Protein AF-A0A926B8B9-F1 (afdb_monomer_lite)

Foldseek 3Di:
DDDDDDDDDDPPPPPPPPPPDPDPDPDLDDDDVVLLVVLLQQLLLLLLVLLVLCLLLLHADDWLLNVLSVCCVVVVDQSLVSLLVSQVVQLVVCCVQVNDVLSVSQNSSSNSNSVCNNCVVVVDDDDDDDPVRSNVSSVVSNVSSQVSQVSSSYHPGGCRSVVNRD

Structure (mmCIF, N/CA/C/O backbone):
data_AF-A0A926B8B9-F1
#
_entry.id   AF-A0A926B8B9-F1
#
loop_
_atom_site.group_PDB
_atom_site.id
_atom_site.type_symbol
_atom_site.label_atom_id
_atom_site.label_alt_id
_atom_site.label_comp_id
_atom_site.label_asym_id
_atom_site.label_entity_id
_atom_site.label_seq_id
_atom_site.pdbx_PDB_ins_code
_atom_site.Cartn_x
_atom_site.Cartn_y
_atom_site.Cartn_z
_atom_site.occupancy
_atom_site.B_iso_or_equiv
_atom_site.auth_seq_id
_atom_site.auth_comp_id
_atom_site.auth_asym_id
_atom_site.auth_atom_id
_atom_site.pdbx_PDB_model_num
ATOM 1 N N . MET A 1 1 ? 44.341 -0.975 75.966 1.00 47.62 1 MET A N 1
ATOM 2 C CA . MET A 1 1 ? 43.385 -1.667 75.088 1.00 47.62 1 MET A CA 1
ATOM 3 C C . MET A 1 1 ? 42.067 -0.924 75.128 1.00 47.62 1 MET A C 1
ATOM 5 O O . MET A 1 1 ? 41.455 -0.882 76.181 1.00 47.62 1 MET A O 1
ATOM 9 N N . ASP A 1 2 ? 41.592 -0.289 74.075 1.00 51.50 2 ASP A N 1
ATOM 10 C CA . ASP A 1 2 ? 42.205 0.028 72.790 1.00 51.50 2 ASP A CA 1
ATOM 11 C C . ASP A 1 2 ? 41.452 1.234 72.209 1.00 51.50 2 ASP A C 1
ATOM 13 O O . ASP A 1 2 ? 40.309 1.489 72.603 1.00 51.50 2 ASP A O 1
ATOM 17 N N . PRO A 1 3 ? 42.095 2.005 71.323 1.00 61.19 3 PRO A N 1
ATOM 18 C CA . PRO A 1 3 ? 41.448 3.088 70.605 1.00 61.19 3 PRO A CA 1
ATOM 19 C C . PRO A 1 3 ? 40.417 2.476 69.654 1.00 61.19 3 PRO A C 1
ATOM 21 O O . PRO A 1 3 ? 40.707 1.463 69.027 1.00 61.19 3 PRO A O 1
ATOM 24 N N . GLN A 1 4 ? 39.238 3.080 69.499 1.00 58.53 4 GLN A N 1
ATOM 25 C CA . GLN A 1 4 ? 38.440 2.791 68.308 1.00 58.53 4 GLN A CA 1
ATOM 26 C C . GLN A 1 4 ? 38.959 3.715 67.192 1.00 58.53 4 GLN A C 1
ATOM 28 O O . GLN A 1 4 ? 38.812 4.935 67.317 1.00 58.53 4 GLN A O 1
ATOM 33 N N . PRO A 1 5 ? 39.615 3.174 66.150 1.00 62.81 5 PRO A N 1
ATOM 34 C CA . PRO A 1 5 ? 40.118 3.940 65.028 1.00 62.81 5 PRO A CA 1
ATOM 35 C C . PRO A 1 5 ? 39.051 4.058 63.929 1.00 62.81 5 PRO A C 1
ATOM 37 O O . PRO A 1 5 ? 37.968 3.481 64.007 1.00 62.81 5 PRO A O 1
ATOM 40 N N . ASP A 1 6 ? 39.438 4.787 62.889 1.00 58.50 6 ASP A N 1
ATOM 41 C CA . ASP A 1 6 ? 38.840 4.845 61.557 1.00 58.50 6 ASP A CA 1
ATOM 42 C C . ASP A 1 6 ? 37.605 5.722 61.343 1.00 58.50 6 ASP A C 1
ATOM 44 O O . ASP A 1 6 ? 36.446 5.312 61.301 1.00 58.50 6 ASP A O 1
ATOM 48 N N . GLN A 1 7 ? 37.941 6.969 61.008 1.00 64.50 7 GLN A N 1
ATOM 49 C CA . GLN A 1 7 ? 37.341 7.649 59.870 1.00 64.50 7 GLN A CA 1
ATOM 50 C C . GLN A 1 7 ? 37.336 6.750 58.621 1.00 64.50 7 GLN A C 1
ATOM 52 O O . GLN A 1 7 ? 38.391 6.300 58.183 1.00 64.50 7 GLN A O 1
ATOM 57 N N . ALA A 1 8 ? 36.183 6.601 57.972 1.00 58.91 8 ALA A N 1
ATOM 58 C CA . ALA A 1 8 ? 36.080 6.320 56.538 1.00 58.91 8 ALA A CA 1
ATOM 59 C C . ALA A 1 8 ? 34.682 6.765 56.037 1.00 58.91 8 ALA A C 1
ATOM 61 O O . ALA A 1 8 ? 33.772 6.951 56.843 1.00 58.91 8 ALA A O 1
ATOM 62 N N . PRO A 1 9 ? 34.492 7.037 54.739 1.00 50.81 9 PRO A N 1
ATOM 63 C CA . PRO A 1 9 ? 34.505 8.399 54.224 1.00 50.81 9 PRO A CA 1
ATOM 64 C C . PRO A 1 9 ? 33.116 8.878 53.785 1.00 50.81 9 PRO A C 1
ATOM 66 O O . PRO A 1 9 ? 32.178 8.102 53.618 1.00 50.81 9 PRO A O 1
ATOM 69 N N . SER A 1 10 ? 33.042 10.193 53.571 1.00 61.12 10 SER A N 1
ATOM 70 C CA . SER A 1 10 ? 31.991 10.938 52.874 1.00 61.12 10 SER A CA 1
ATOM 71 C C . SER A 1 10 ? 31.036 10.092 52.020 1.00 61.12 10 SER A C 1
ATOM 73 O O . SER A 1 10 ? 31.379 9.584 50.951 1.00 61.12 10 SER A O 1
ATOM 75 N N . LEU A 1 11 ? 29.771 10.038 52.446 1.00 55.72 11 LEU A N 1
ATOM 76 C CA . LEU A 1 11 ? 28.668 9.684 51.563 1.00 55.72 11 LEU A CA 1
ATOM 77 C C . LEU A 1 11 ? 28.565 10.775 50.491 1.00 55.72 11 LEU A C 1
ATOM 79 O O . LEU A 1 11 ? 27.872 11.775 50.662 1.00 55.72 11 LEU A O 1
ATOM 83 N N . ILE A 1 12 ? 29.293 10.602 49.387 1.00 61.25 12 ILE A N 1
ATOM 84 C CA . ILE A 1 12 ? 29.036 11.326 48.146 1.00 61.25 12 ILE A CA 1
ATOM 85 C C . ILE A 1 12 ? 27.561 11.062 47.818 1.00 61.25 12 ILE A C 1
ATOM 87 O O . ILE A 1 12 ? 27.206 9.902 47.587 1.00 61.25 12 ILE A O 1
ATOM 91 N N . PRO A 1 13 ? 26.674 12.074 47.789 1.00 55.03 13 PRO A N 1
ATOM 92 C CA . PRO A 1 13 ? 25.326 11.843 47.312 1.00 55.03 13 PRO A CA 1
ATOM 93 C C . PRO A 1 13 ? 25.449 11.404 45.856 1.00 55.03 13 PRO A C 1
ATOM 95 O O . PRO A 1 13 ? 25.943 12.150 45.006 1.00 55.03 13 PRO A O 1
ATOM 98 N N . ALA A 1 14 ? 25.049 10.161 45.583 1.00 60.34 14 ALA A N 1
ATOM 99 C CA . ALA A 1 14 ? 25.005 9.615 44.241 1.00 60.34 14 ALA A CA 1
ATOM 100 C C . ALA A 1 14 ? 24.233 10.602 43.361 1.00 60.34 14 ALA A C 1
ATOM 102 O O . ALA A 1 14 ? 23.030 10.811 43.531 1.00 60.34 14 ALA A O 1
ATOM 103 N N . LYS A 1 15 ? 24.963 11.263 42.458 1.00 57.03 15 LYS A N 1
ATOM 104 C CA . LYS A 1 15 ? 24.449 12.243 41.506 1.00 57.03 15 LYS A CA 1
ATOM 105 C C . LYS A 1 15 ? 23.288 11.570 40.778 1.00 57.03 15 LYS A C 1
ATOM 107 O O . LYS A 1 15 ? 23.516 10.674 39.963 1.00 57.03 15 LYS A O 1
ATOM 112 N N . ARG A 1 16 ? 22.046 11.947 41.112 1.00 62.59 16 ARG A N 1
ATOM 113 C CA . ARG A 1 16 ? 20.833 11.492 40.424 1.00 62.59 16 ARG A CA 1
ATOM 114 C C . ARG A 1 16 ? 21.056 11.810 38.950 1.00 62.59 16 ARG A C 1
ATOM 116 O O . ARG A 1 16 ? 20.946 12.967 38.556 1.00 62.59 16 ARG A O 1
ATOM 123 N N . ARG A 1 17 ? 21.450 10.802 38.163 1.00 63.69 17 ARG A N 1
ATOM 124 C CA . ARG A 1 17 ? 21.597 10.890 36.709 1.00 63.69 17 ARG A CA 1
ATOM 125 C C . ARG A 1 17 ? 20.227 11.284 36.175 1.00 63.69 17 ARG A C 1
ATOM 127 O O . ARG A 1 17 ? 19.357 10.436 35.987 1.00 63.69 17 ARG A O 1
ATOM 134 N N . GLN A 1 18 ? 20.011 12.587 36.019 1.00 62.75 18 GLN A N 1
ATOM 135 C CA . GLN A 1 18 ? 18.899 13.122 35.260 1.00 62.75 18 GLN A CA 1
ATOM 136 C C . GLN A 1 18 ? 19.017 12.484 33.880 1.00 62.75 18 GLN A C 1
ATOM 138 O O . GLN A 1 18 ? 20.032 12.632 33.199 1.00 62.75 18 GLN A O 1
ATOM 143 N N . ARG A 1 19 ? 18.031 11.651 33.541 1.00 63.53 19 ARG A N 1
ATOM 144 C CA . ARG A 1 19 ? 17.942 11.011 32.234 1.00 63.53 19 ARG A CA 1
ATOM 145 C C . ARG A 1 19 ? 17.976 12.140 31.202 1.00 63.53 19 ARG A C 1
ATOM 147 O O . ARG A 1 19 ? 17.075 12.969 31.194 1.00 63.53 19 ARG A O 1
ATOM 154 N N . LEU A 1 20 ? 19.034 12.182 30.388 1.00 67.19 20 LEU A N 1
ATOM 155 C CA . LEU A 1 20 ? 19.278 13.202 29.350 1.00 67.19 20 LEU A CA 1
ATOM 156 C C . LEU A 1 20 ? 18.117 13.340 28.353 1.00 67.19 20 LEU A C 1
ATOM 158 O O . LEU A 1 20 ? 17.988 14.355 27.682 1.00 67.19 20 LEU A O 1
ATOM 162 N N . PHE A 1 21 ? 17.243 12.340 28.310 1.00 65.06 21 PHE A N 1
ATOM 163 C CA . PHE A 1 21 ? 15.978 12.377 27.608 1.00 65.06 21 PHE A CA 1
ATOM 164 C C . PHE A 1 21 ? 14.867 12.311 28.658 1.00 65.06 21 PHE A C 1
ATOM 166 O O . PHE A 1 21 ? 14.715 11.295 29.345 1.00 65.06 21 PHE A O 1
ATOM 173 N N . GLY A 1 22 ? 14.151 13.428 28.823 1.00 58.12 22 GLY A N 1
ATOM 174 C CA . GLY A 1 22 ? 13.002 13.556 29.720 1.00 58.12 22 GLY A CA 1
ATOM 175 C C . GLY A 1 22 ? 11.957 12.464 29.479 1.00 58.12 22 GLY A C 1
ATOM 176 O O . GLY A 1 22 ? 11.946 11.814 28.436 1.00 58.12 22 GLY A O 1
ATOM 177 N N . GLY A 1 23 ? 11.103 12.215 30.472 1.00 57.44 23 GLY A N 1
ATOM 178 C CA . GLY A 1 23 ? 10.107 11.145 30.410 1.00 57.44 23 GLY A CA 1
ATOM 179 C C . GLY A 1 23 ? 9.167 11.302 29.214 1.00 57.44 23 GLY A C 1
ATOM 180 O O . GLY A 1 23 ? 8.274 12.142 29.235 1.00 57.44 23 GLY A O 1
ATOM 181 N N . TRP A 1 24 ? 9.353 10.470 28.190 1.00 62.28 24 TRP A N 1
ATOM 182 C CA . TRP A 1 24 ? 8.449 10.350 27.050 1.00 62.28 24 TRP A CA 1
ATOM 183 C C . TRP A 1 24 ? 7.181 9.617 27.493 1.00 62.28 24 TRP A C 1
ATOM 185 O O . TRP A 1 24 ? 7.084 8.396 27.387 1.00 62.28 24 TRP A O 1
ATOM 195 N N . GLN A 1 25 ? 6.208 10.346 28.035 1.00 61.78 25 GLN A N 1
ATOM 196 C CA . GLN A 1 25 ? 4.858 9.814 28.208 1.00 61.78 25 GLN A CA 1
ATOM 197 C C . GLN A 1 25 ? 4.092 10.035 26.901 1.00 61.78 25 GLN A C 1
ATOM 199 O O . GLN A 1 25 ? 3.677 11.150 26.598 1.00 61.78 25 GLN A O 1
ATOM 204 N N . ALA A 1 26 ? 3.936 8.980 26.099 1.00 57.06 26 ALA A N 1
ATOM 205 C CA . ALA A 1 26 ? 3.101 9.019 24.903 1.00 57.06 26 ALA A CA 1
ATOM 206 C C . ALA A 1 26 ? 1.627 9.154 25.320 1.00 57.06 26 ALA A C 1
ATOM 208 O O . ALA A 1 26 ? 0.970 8.172 25.660 1.00 57.06 26 ALA A O 1
ATOM 209 N N . THR A 1 27 ? 1.098 10.377 25.343 1.00 58.34 27 THR A N 1
ATOM 210 C CA . THR A 1 27 ? -0.338 10.594 25.542 1.00 58.34 27 THR A CA 1
ATOM 211 C C . THR A 1 27 ? -1.081 10.056 24.322 1.00 58.34 27 THR A C 1
ATOM 213 O O . THR A 1 27 ? -0.773 10.442 23.195 1.00 58.34 27 THR A O 1
ATOM 216 N N . ALA A 1 28 ? -2.063 9.173 24.527 1.00 58.25 28 ALA A N 1
ATOM 217 C CA . ALA A 1 28 ? -2.927 8.694 23.452 1.00 58.25 28 ALA A CA 1
ATOM 218 C C . ALA A 1 28 ? -3.682 9.885 22.837 1.00 58.25 28 ALA A C 1
ATOM 220 O O . ALA A 1 28 ? -4.651 10.382 23.413 1.00 58.25 28 ALA A O 1
ATOM 221 N N . THR A 1 29 ? -3.207 10.378 21.693 1.00 66.69 29 THR A N 1
ATOM 222 C CA . THR A 1 29 ? -3.819 11.515 21.004 1.00 66.69 29 THR A CA 1
ATOM 223 C C . THR A 1 29 ? -5.165 11.066 20.441 1.00 66.69 29 THR A C 1
ATOM 225 O O . THR A 1 29 ? -5.246 10.076 19.713 1.00 66.69 29 THR A O 1
ATOM 228 N N . ARG A 1 30 ? -6.249 11.747 20.826 1.00 73.06 30 ARG A N 1
ATOM 229 C CA . ARG A 1 30 ? -7.552 11.556 20.182 1.00 73.06 30 ARG A CA 1
ATOM 230 C C . ARG A 1 30 ? -7.546 12.355 18.888 1.00 73.06 30 ARG A C 1
ATOM 232 O O . ARG A 1 30 ? -7.360 13.564 18.940 1.00 73.06 30 ARG A O 1
ATOM 239 N N . HIS A 1 31 ? -7.760 11.670 17.773 1.00 82.69 31 HIS A N 1
ATOM 240 C CA . HIS A 1 31 ? -7.862 12.296 16.463 1.00 82.69 31 HIS A CA 1
ATOM 241 C C . HIS A 1 31 ? -9.315 12.551 16.089 1.00 82.69 31 HIS A C 1
ATOM 243 O O . HIS A 1 31 ? -10.206 11.762 16.424 1.00 82.69 31 HIS A O 1
ATOM 249 N N . THR A 1 32 ? -9.552 13.666 15.407 1.00 89.69 32 THR A N 1
ATOM 250 C CA . THR A 1 32 ? -10.856 13.939 14.801 1.00 89.69 32 THR A CA 1
ATOM 251 C C . THR A 1 32 ? -11.037 13.092 13.532 1.00 89.69 32 THR A C 1
ATOM 253 O O . THR A 1 32 ? -10.050 12.702 12.904 1.00 89.69 32 THR A O 1
ATOM 256 N N . PRO A 1 33 ? -12.279 12.812 13.092 1.00 87.69 33 PRO A N 1
ATOM 257 C CA . PRO A 1 33 ? -12.508 12.061 11.854 1.00 87.69 33 PRO A CA 1
ATOM 258 C C . PRO A 1 33 ? -11.884 12.711 10.608 1.00 87.69 33 PRO A C 1
ATOM 260 O O . PRO A 1 33 ? -11.505 12.009 9.674 1.00 87.69 33 PRO A O 1
ATOM 263 N N . LEU A 1 34 ? -11.756 14.043 10.594 1.00 91.75 34 LEU A N 1
ATOM 264 C CA . LEU A 1 34 ? -11.108 14.777 9.506 1.00 91.75 34 LEU A CA 1
ATOM 265 C C . LEU A 1 34 ? -9.590 14.556 9.501 1.00 91.75 34 LEU A C 1
ATOM 267 O O . LEU A 1 34 ? -9.016 14.296 8.446 1.00 91.75 34 LEU A O 1
ATOM 271 N N . GLU A 1 35 ? -8.953 14.607 10.673 1.00 90.88 35 GLU A N 1
ATOM 272 C CA . GLU A 1 35 ? -7.530 14.281 10.817 1.00 90.88 35 GLU A CA 1
ATOM 273 C C . GLU A 1 35 ? -7.248 12.836 10.403 1.00 90.88 35 GLU A C 1
ATOM 275 O O . GLU A 1 35 ? -6.274 12.579 9.700 1.00 90.88 35 GLU A O 1
ATOM 280 N N . ASP A 1 36 ? -8.126 11.902 10.781 1.00 91.69 36 ASP A N 1
ATOM 281 C CA . ASP A 1 36 ? -8.051 10.517 10.325 1.00 91.69 36 ASP A CA 1
ATOM 282 C C . ASP A 1 36 ? -8.131 10.434 8.799 1.00 91.69 36 ASP A C 1
ATOM 284 O O . ASP A 1 36 ? -7.268 9.820 8.179 1.00 91.69 36 ASP A O 1
ATOM 288 N N . ALA A 1 37 ? -9.124 11.069 8.173 1.00 93.25 37 ALA A N 1
ATOM 289 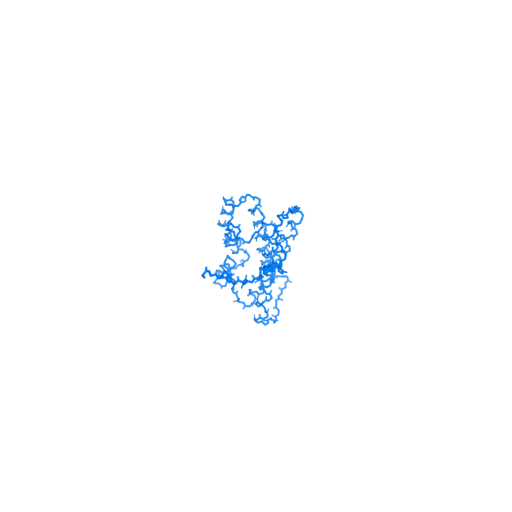C CA . ALA A 1 37 ? -9.274 11.047 6.720 1.00 93.25 37 ALA A CA 1
ATOM 290 C C . ALA A 1 37 ? -8.033 11.606 6.004 1.00 93.25 37 ALA A C 1
ATOM 292 O O . ALA A 1 37 ? -7.532 10.992 5.059 1.00 93.25 37 ALA A O 1
ATOM 293 N N . GLN A 1 38 ? -7.494 12.728 6.487 1.00 94.56 38 GLN A N 1
ATOM 294 C CA . GLN A 1 38 ? -6.279 13.330 5.946 1.00 94.56 38 GLN A CA 1
ATOM 295 C C . GLN A 1 38 ? -5.066 12.408 6.117 1.00 94.56 38 GLN A C 1
ATOM 297 O O . GLN A 1 38 ? -4.289 12.242 5.174 1.00 94.56 38 GLN A O 1
ATOM 302 N N . ALA A 1 39 ? -4.901 11.781 7.281 1.00 93.62 39 ALA A N 1
ATOM 303 C CA . ALA A 1 39 ? -3.794 10.870 7.543 1.00 93.62 39 ALA A CA 1
ATOM 304 C C . ALA A 1 39 ? -3.893 9.578 6.724 1.00 93.62 39 ALA A C 1
ATOM 306 O O . ALA A 1 39 ? -2.888 9.119 6.186 1.00 93.62 39 ALA A O 1
ATOM 307 N N . LEU A 1 40 ? -5.097 9.017 6.571 1.00 95.31 40 LEU A N 1
ATOM 308 C CA . LEU A 1 40 ? -5.332 7.864 5.704 1.00 95.31 40 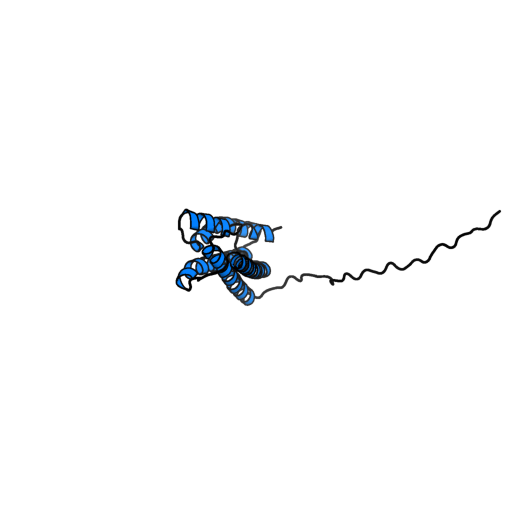LEU A CA 1
ATOM 309 C C . LEU A 1 40 ? -4.984 8.200 4.255 1.00 95.31 40 LEU A C 1
ATOM 311 O O . LEU A 1 40 ? -4.262 7.441 3.615 1.00 95.31 40 LEU A O 1
ATOM 315 N N . PHE A 1 41 ? -5.450 9.339 3.746 1.00 96.19 41 PHE A N 1
ATOM 316 C CA . PHE A 1 41 ? -5.179 9.752 2.373 1.00 96.19 41 PHE A CA 1
ATOM 317 C C . PHE A 1 41 ? -3.689 10.023 2.134 1.00 96.19 41 PHE A C 1
ATOM 319 O O . PHE A 1 41 ? -3.070 9.412 1.269 1.00 96.19 41 PHE A O 1
ATOM 326 N N . THR A 1 42 ? -3.080 10.899 2.932 1.00 96.31 42 THR A N 1
ATOM 327 C CA . THR A 1 42 ? -1.661 11.257 2.769 1.00 96.31 42 THR A CA 1
ATOM 328 C C . THR A 1 42 ? -0.737 10.068 3.016 1.00 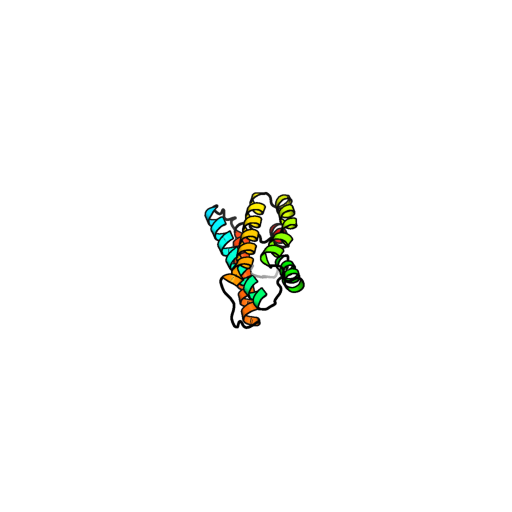96.31 42 THR A C 1
ATOM 330 O O . THR A 1 42 ? 0.189 9.841 2.238 1.00 96.31 42 THR A O 1
ATOM 333 N N . GLY A 1 43 ? -1.019 9.265 4.045 1.00 96.94 43 GLY A N 1
ATOM 334 C CA . GLY A 1 43 ? -0.246 8.074 4.372 1.00 96.94 43 GLY A CA 1
ATOM 335 C C . GLY A 1 43 ? -0.278 7.041 3.251 1.00 96.94 43 GLY A C 1
ATOM 336 O O . GLY A 1 43 ? 0.770 6.562 2.823 1.00 96.94 43 GLY A O 1
ATOM 337 N N . THR A 1 44 ? -1.463 6.748 2.711 1.00 96.81 44 THR A N 1
ATOM 338 C CA . THR A 1 44 ? -1.606 5.792 1.601 1.00 96.81 44 THR A CA 1
ATOM 339 C C . THR A 1 44 ? -0.982 6.293 0.308 1.00 96.81 44 THR A C 1
ATOM 341 O O . THR A 1 44 ? -0.324 5.507 -0.361 1.00 96.81 44 THR A O 1
ATOM 344 N N . VAL A 1 45 ? -1.109 7.576 -0.037 1.00 96.69 45 VAL A N 1
ATOM 345 C CA . VAL A 1 45 ? -0.483 8.140 -1.245 1.00 96.69 45 VAL A CA 1
ATOM 346 C C . VAL A 1 45 ? 1.045 8.097 -1.152 1.00 96.69 45 VAL A C 1
ATOM 348 O O . VAL A 1 45 ? 1.702 7.686 -2.109 1.00 96.69 45 VAL A O 1
ATOM 351 N N . LEU A 1 46 ? 1.625 8.446 0.002 1.00 97.50 46 LEU A N 1
ATOM 352 C CA . LEU A 1 46 ? 3.072 8.343 0.220 1.00 97.50 46 LEU A CA 1
ATOM 353 C C . LEU A 1 46 ? 3.553 6.895 0.119 1.00 97.50 46 LEU A C 1
ATOM 355 O O . LEU A 1 46 ? 4.534 6.613 -0.573 1.00 97.50 46 LEU A O 1
ATOM 359 N N . THR A 1 47 ? 2.839 5.960 0.751 1.00 97.50 47 THR A N 1
ATOM 360 C CA . THR A 1 47 ? 3.167 4.538 0.630 1.00 97.50 47 THR A CA 1
ATOM 361 C C . THR A 1 47 ? 3.001 4.040 -0.806 1.00 97.50 47 THR A C 1
ATOM 363 O O . THR A 1 47 ? 3.854 3.287 -1.269 1.00 97.50 47 THR A O 1
ATOM 366 N N . ALA A 1 48 ? 1.974 4.484 -1.538 1.00 96.81 48 ALA A N 1
ATOM 367 C CA . ALA A 1 48 ? 1.754 4.120 -2.938 1.00 96.81 48 ALA A CA 1
ATOM 368 C C . ALA A 1 48 ? 2.928 4.555 -3.811 1.00 96.81 48 ALA A C 1
ATOM 370 O O . ALA A 1 48 ? 3.402 3.774 -4.629 1.00 96.81 48 ALA A O 1
ATOM 371 N N . LEU A 1 49 ? 3.420 5.779 -3.612 1.00 96.81 49 LEU A N 1
ATOM 372 C CA . LEU A 1 49 ? 4.556 6.304 -4.358 1.00 96.81 49 LEU A CA 1
ATOM 373 C C . LEU A 1 49 ? 5.833 5.508 -4.067 1.00 96.81 49 LEU A C 1
ATOM 375 O O . LEU A 1 49 ? 6.552 5.146 -4.994 1.00 96.81 49 LEU A O 1
ATOM 379 N N . GLY A 1 50 ? 6.090 5.180 -2.798 1.00 97.19 50 GLY A N 1
ATOM 380 C CA . GLY A 1 50 ? 7.220 4.328 -2.429 1.00 97.19 50 GLY A CA 1
ATOM 381 C C . GLY A 1 50 ? 7.124 2.923 -3.037 1.00 97.19 50 GLY A C 1
ATOM 382 O O . GLY A 1 50 ? 8.100 2.426 -3.593 1.00 97.19 50 GLY A O 1
ATOM 383 N N . ILE A 1 51 ? 5.935 2.313 -3.017 1.00 97.00 51 ILE A N 1
ATOM 384 C CA . ILE A 1 51 ? 5.663 1.034 -3.690 1.00 97.00 51 ILE A CA 1
ATOM 385 C C . ILE A 1 51 ? 5.892 1.154 -5.201 1.00 97.00 51 ILE A C 1
ATOM 387 O O . ILE A 1 51 ? 6.536 0.288 -5.781 1.00 97.00 51 ILE A O 1
ATOM 391 N N . ALA A 1 52 ? 5.424 2.226 -5.839 1.00 96.25 52 ALA A N 1
ATOM 392 C CA . ALA A 1 52 ? 5.589 2.431 -7.275 1.00 96.25 52 ALA A CA 1
ATOM 393 C C . ALA A 1 52 ? 7.073 2.553 -7.672 1.00 96.25 52 ALA A C 1
ATOM 395 O O . ALA A 1 52 ? 7.482 1.979 -8.679 1.00 96.25 52 ALA A O 1
ATOM 396 N N . ILE A 1 53 ? 7.899 3.212 -6.848 1.00 97.12 53 ILE A N 1
ATOM 397 C CA . ILE A 1 53 ? 9.357 3.271 -7.048 1.00 97.12 53 ILE A CA 1
ATOM 398 C C . ILE A 1 53 ? 9.984 1.874 -6.933 1.00 97.12 53 ILE A C 1
ATOM 400 O O . ILE A 1 53 ? 10.798 1.509 -7.778 1.00 97.12 53 ILE A O 1
ATOM 404 N N . LEU A 1 54 ? 9.605 1.070 -5.928 1.00 97.00 54 LEU A N 1
ATOM 405 C CA . LEU A 1 54 ? 10.092 -0.315 -5.834 1.00 97.00 54 LEU A CA 1
ATOM 406 C C . LEU A 1 54 ? 9.681 -1.142 -7.053 1.00 97.00 54 LEU A C 1
ATOM 408 O O . LEU A 1 54 ? 10.516 -1.862 -7.595 1.00 97.00 54 LEU A O 1
ATOM 412 N N . GLY A 1 55 ? 8.428 -0.998 -7.489 1.00 95.31 55 GLY A N 1
ATOM 413 C CA . GLY A 1 55 ? 7.891 -1.642 -8.684 1.00 95.31 55 GLY A CA 1
ATOM 414 C C . GLY A 1 55 ? 8.712 -1.322 -9.928 1.00 95.31 55 GLY A C 1
ATOM 415 O O . GLY A 1 55 ? 9.146 -2.225 -10.638 1.00 95.31 55 GLY A O 1
ATOM 416 N N . HIS A 1 56 ? 9.003 -0.037 -10.143 1.00 95.31 56 HIS A N 1
ATOM 417 C CA . HIS A 1 56 ? 9.826 0.439 -11.259 1.00 95.31 56 HIS A CA 1
ATOM 418 C C . HIS A 1 56 ? 11.246 -0.137 -11.250 1.00 95.31 56 HIS A C 1
ATOM 420 O O . HIS A 1 56 ? 11.815 -0.421 -12.300 1.00 95.31 56 HIS A O 1
ATOM 426 N N . LEU A 1 57 ? 11.822 -0.338 -10.063 1.00 96.25 57 LEU A N 1
ATOM 427 C CA . LEU A 1 57 ? 13.170 -0.890 -9.895 1.00 96.25 57 LEU A CA 1
ATOM 428 C C . LEU A 1 57 ? 13.205 -2.427 -9.883 1.00 96.25 57 LEU A C 1
ATOM 430 O O . LEU A 1 57 ? 14.291 -3.003 -9.794 1.00 96.25 57 LEU A O 1
ATOM 434 N N . GLY A 1 58 ? 12.049 -3.095 -9.966 1.00 94.19 58 GLY A N 1
ATOM 435 C CA . GLY A 1 58 ? 11.932 -4.552 -9.867 1.00 94.19 58 GLY A CA 1
ATOM 436 C C . GLY A 1 58 ? 12.236 -5.092 -8.467 1.00 94.19 58 GLY A C 1
ATOM 437 O O . GLY A 1 58 ? 12.647 -6.241 -8.313 1.00 94.19 58 GLY A O 1
ATOM 438 N N . PHE A 1 59 ? 12.080 -4.265 -7.435 1.00 96.31 59 PHE A N 1
ATOM 439 C CA . PHE A 1 59 ? 12.333 -4.643 -6.051 1.00 96.31 59 PHE A CA 1
ATOM 440 C C . PHE A 1 59 ? 11.094 -5.219 -5.375 1.00 96.31 59 PHE A C 1
ATOM 442 O O . PHE A 1 59 ? 9.955 -4.998 -5.788 1.00 96.31 59 PHE A O 1
ATOM 449 N N . LEU A 1 60 ? 11.348 -5.980 -4.312 1.00 93.81 60 LEU A N 1
ATOM 450 C CA . LEU A 1 60 ? 10.325 -6.523 -3.434 1.00 93.81 60 LEU A CA 1
ATOM 451 C C . LEU A 1 60 ? 10.405 -5.861 -2.064 1.00 93.81 60 LEU A C 1
ATOM 453 O O . LEU A 1 60 ? 11.478 -5.519 -1.570 1.00 93.81 60 LEU A O 1
ATOM 457 N N . THR A 1 61 ? 9.242 -5.729 -1.438 1.00 91.00 61 THR A N 1
ATOM 458 C CA . THR A 1 61 ? 9.111 -5.387 -0.021 1.00 91.00 61 THR A CA 1
ATOM 459 C C . THR A 1 61 ? 8.672 -6.617 0.774 1.00 91.00 61 THR A C 1
ATOM 461 O O . THR A 1 61 ? 8.367 -7.662 0.203 1.00 91.00 61 THR A O 1
ATOM 464 N N . GLY A 1 62 ? 8.646 -6.518 2.100 1.00 88.81 62 GLY A N 1
ATOM 465 C CA . GLY A 1 62 ? 8.136 -7.575 2.971 1.00 88.81 62 GLY A CA 1
ATOM 466 C C . GLY A 1 62 ? 6.604 -7.598 3.076 1.00 88.81 62 GLY A C 1
ATOM 467 O O . GLY A 1 62 ? 5.901 -6.681 2.648 1.00 88.81 62 GLY A O 1
ATOM 468 N N . GLY A 1 63 ? 6.075 -8.648 3.709 1.00 90.12 63 GLY A N 1
ATOM 469 C CA . GLY A 1 63 ? 4.655 -8.747 4.063 1.00 90.12 63 GLY A CA 1
ATOM 470 C C . GLY A 1 63 ? 3.715 -8.919 2.864 1.00 90.12 63 GLY A C 1
ATOM 471 O O . GLY A 1 63 ? 4.070 -9.519 1.852 1.00 90.12 63 GLY A O 1
ATOM 472 N N . THR A 1 64 ? 2.489 -8.404 2.983 1.00 92.00 64 THR A N 1
ATOM 473 C CA . THR A 1 64 ? 1.433 -8.570 1.967 1.00 92.00 64 THR A CA 1
ATOM 474 C C . THR A 1 64 ? 1.731 -7.826 0.669 1.00 92.00 64 THR A C 1
ATOM 476 O O . THR A 1 64 ? 1.401 -8.328 -0.401 1.00 92.00 64 THR A O 1
ATOM 479 N N . ALA A 1 65 ? 2.409 -6.677 0.734 1.00 92.81 65 ALA A N 1
ATOM 480 C CA . ALA A 1 65 ? 2.851 -5.953 -0.458 1.00 92.81 65 ALA A CA 1
ATOM 481 C C . ALA A 1 65 ? 3.927 -6.735 -1.231 1.00 92.81 65 ALA A C 1
ATOM 483 O O . ALA A 1 65 ? 3.889 -6.781 -2.456 1.00 92.81 65 ALA A O 1
ATOM 484 N N . GLY A 1 66 ? 4.831 -7.426 -0.528 1.00 93.62 66 GLY A N 1
ATOM 485 C CA . GLY A 1 66 ? 5.786 -8.352 -1.143 1.00 93.62 66 GLY A CA 1
ATOM 486 C C . GLY A 1 66 ? 5.114 -9.510 -1.872 1.00 93.62 66 GLY A C 1
ATOM 487 O O . GLY A 1 66 ? 5.439 -9.792 -3.022 1.00 93.62 66 GLY A O 1
ATOM 488 N N . LEU A 1 67 ? 4.124 -10.138 -1.231 1.00 93.88 67 LEU A N 1
ATOM 489 C CA . LEU A 1 67 ? 3.315 -11.187 -1.861 1.00 93.88 67 LEU A CA 1
ATOM 490 C C . LEU A 1 67 ? 2.593 -10.669 -3.111 1.00 93.88 67 LEU A C 1
ATOM 492 O O . LEU A 1 67 ? 2.568 -11.353 -4.133 1.00 93.88 67 LEU A O 1
ATOM 496 N N . ALA A 1 68 ? 2.060 -9.446 -3.053 1.00 95.06 68 ALA A N 1
ATOM 497 C CA . ALA A 1 68 ? 1.436 -8.818 -4.209 1.00 95.06 68 ALA A CA 1
ATOM 498 C C . ALA A 1 68 ? 2.432 -8.585 -5.356 1.00 95.06 68 ALA A C 1
ATOM 500 O O . ALA A 1 68 ? 2.091 -8.850 -6.507 1.00 95.06 68 ALA A O 1
ATOM 501 N N . PHE A 1 69 ? 3.674 -8.184 -5.060 1.00 96.50 69 PHE A N 1
ATOM 502 C CA . PHE A 1 69 ? 4.732 -8.073 -6.069 1.00 96.50 69 PHE A CA 1
ATOM 503 C C . PHE A 1 69 ? 5.088 -9.413 -6.709 1.00 96.50 69 PHE A C 1
ATOM 505 O O . PHE A 1 69 ? 5.231 -9.470 -7.924 1.00 96.50 69 PHE A O 1
ATOM 512 N N . ILE A 1 70 ? 5.186 -10.498 -5.934 1.00 96.44 70 ILE A N 1
ATOM 513 C CA . ILE A 1 70 ? 5.494 -11.834 -6.476 1.00 96.44 70 ILE A CA 1
ATOM 514 C C . ILE A 1 70 ? 4.459 -12.242 -7.527 1.00 96.44 70 ILE A C 1
ATOM 516 O O . ILE A 1 70 ? 4.816 -12.674 -8.620 1.00 96.44 70 ILE A O 1
ATOM 520 N N . VAL A 1 71 ? 3.174 -12.071 -7.218 1.00 96.00 71 VAL A N 1
ATOM 521 C CA . VAL A 1 71 ? 2.085 -12.382 -8.153 1.00 96.00 71 VAL A CA 1
ATOM 522 C C . VAL A 1 71 ? 2.081 -11.409 -9.334 1.00 96.00 71 VAL A C 1
ATOM 524 O O . VAL A 1 71 ? 1.902 -11.843 -10.468 1.00 96.00 71 VAL A O 1
ATOM 527 N N . HIS A 1 72 ? 2.308 -10.113 -9.101 1.00 95.50 72 HIS A N 1
ATOM 528 C CA . HIS A 1 72 ? 2.389 -9.109 -10.164 1.00 95.50 72 HIS A CA 1
ATOM 529 C C . HIS A 1 72 ? 3.509 -9.427 -11.165 1.00 95.50 72 HIS A C 1
ATOM 531 O O . HIS A 1 72 ? 3.261 -9.456 -12.366 1.00 95.50 72 HIS A O 1
ATOM 537 N N . TYR A 1 73 ? 4.714 -9.735 -10.684 1.00 95.25 73 TYR A N 1
ATOM 538 C CA . TYR A 1 73 ? 5.863 -10.062 -11.529 1.00 95.25 73 TYR A CA 1
ATOM 539 C C . TYR A 1 73 ? 5.747 -11.445 -12.180 1.00 95.25 73 TYR A C 1
ATOM 541 O O . TYR A 1 73 ? 6.180 -11.619 -13.314 1.00 95.25 73 TYR A O 1
ATOM 549 N N . GLY A 1 74 ? 5.165 -12.428 -11.484 1.00 95.62 74 GLY A N 1
ATOM 550 C CA . GLY A 1 74 ? 5.044 -13.799 -11.984 1.00 95.62 74 GLY A CA 1
ATOM 551 C C . GLY A 1 74 ? 3.880 -14.021 -12.953 1.00 95.62 74 GLY A C 1
ATOM 552 O O . GLY A 1 74 ? 4.017 -14.787 -13.901 1.00 95.62 74 GLY A O 1
ATOM 553 N N . LEU A 1 75 ? 2.735 -13.368 -12.724 1.00 95.06 75 LEU A N 1
ATOM 554 C CA . LEU A 1 75 ? 1.498 -13.569 -13.494 1.00 95.06 75 LEU A CA 1
ATOM 555 C C . LEU A 1 75 ? 1.102 -12.351 -14.343 1.00 95.06 75 LEU A C 1
ATOM 557 O O . LEU A 1 75 ? 0.152 -12.439 -15.116 1.00 95.06 75 LEU A O 1
ATOM 561 N N . GLY A 1 76 ? 1.775 -11.206 -14.190 1.00 91.62 76 GLY A N 1
ATOM 562 C CA . GLY A 1 76 ? 1.456 -9.967 -14.913 1.00 91.62 76 GLY A CA 1
ATOM 563 C C . GLY A 1 76 ? 0.165 -9.279 -14.452 1.00 91.62 76 GLY A C 1
ATOM 564 O O . GLY A 1 76 ? -0.319 -8.359 -15.108 1.00 91.62 76 GLY A O 1
ATOM 565 N N . TRP A 1 77 ? -0.428 -9.719 -13.339 1.00 94.38 77 TRP A N 1
ATOM 566 C CA . TRP A 1 77 ? -1.676 -9.154 -12.819 1.00 94.38 77 TRP A CA 1
ATOM 567 C C . TRP A 1 77 ? -1.461 -7.762 -12.241 1.00 94.38 77 TRP A C 1
ATOM 569 O O . TRP A 1 77 ? -0.406 -7.490 -11.685 1.00 94.38 77 TRP A O 1
ATOM 579 N N . ASN A 1 78 ? -2.468 -6.887 -12.293 1.00 93.69 78 ASN A N 1
ATOM 580 C CA . ASN A 1 78 ? -2.372 -5.550 -11.704 1.00 93.69 78 ASN A CA 1
ATOM 581 C C . ASN A 1 78 ? -2.016 -5.620 -10.204 1.00 93.69 78 ASN A C 1
ATOM 583 O O . ASN A 1 78 ? -2.741 -6.241 -9.424 1.00 93.69 78 ASN A O 1
ATOM 587 N N . PHE A 1 79 ? -0.928 -4.952 -9.804 1.00 95.25 79 PHE A N 1
ATOM 588 C CA . PHE A 1 79 ? -0.437 -4.969 -8.423 1.00 95.25 79 PHE A CA 1
ATOM 589 C C . PHE A 1 79 ? -1.511 -4.559 -7.408 1.00 95.25 79 PHE A C 1
ATOM 591 O O . PHE A 1 79 ? -1.700 -5.251 -6.410 1.00 95.25 79 PHE A O 1
ATOM 598 N N . GLY A 1 80 ? -2.233 -3.463 -7.662 1.00 93.88 80 GLY A N 1
ATOM 599 C CA . GLY A 1 80 ? -3.247 -2.942 -6.745 1.00 93.88 80 GLY A CA 1
ATOM 600 C C . GLY A 1 80 ? -4.388 -3.933 -6.523 1.00 93.88 80 GLY A C 1
ATOM 601 O O . GLY A 1 80 ? -4.787 -4.177 -5.385 1.00 93.88 80 GLY A O 1
ATOM 602 N N . LEU A 1 81 ? -4.858 -4.583 -7.591 1.00 95.19 81 LEU A N 1
ATOM 603 C CA . LEU A 1 81 ? -5.880 -5.630 -7.500 1.00 95.19 81 LEU A CA 1
ATOM 604 C C . LEU A 1 81 ? -5.396 -6.812 -6.656 1.00 95.19 81 LEU A C 1
ATOM 606 O O . LEU A 1 81 ? -6.101 -7.261 -5.752 1.00 95.19 81 LEU A O 1
ATOM 610 N N . VAL A 1 82 ? -4.182 -7.299 -6.914 1.00 95.81 82 VAL A N 1
ATOM 611 C CA . VAL A 1 82 ? -3.605 -8.403 -6.139 1.00 95.81 82 VAL A CA 1
ATOM 612 C C . VAL A 1 82 ? -3.446 -8.004 -4.675 1.00 95.81 82 VAL A C 1
ATOM 614 O O . VAL A 1 82 ? -3.821 -8.771 -3.790 1.00 95.81 82 VAL A O 1
ATOM 617 N N . PHE A 1 83 ? -2.921 -6.808 -4.404 1.00 95.50 83 PHE A N 1
ATOM 618 C CA . PHE A 1 83 ? -2.724 -6.313 -3.048 1.00 95.50 83 PHE A CA 1
ATOM 619 C C . PHE A 1 83 ? -4.042 -6.257 -2.273 1.00 95.50 83 PHE A C 1
ATOM 621 O O . PHE A 1 83 ? -4.095 -6.689 -1.120 1.00 95.50 83 PHE A O 1
ATOM 628 N N . PHE A 1 84 ? -5.124 -5.805 -2.905 1.00 95.25 84 PHE A N 1
ATOM 629 C CA . PHE A 1 84 ? -6.452 -5.807 -2.302 1.00 95.25 84 PHE A CA 1
ATOM 630 C C . PHE A 1 84 ? -6.936 -7.228 -1.972 1.00 95.25 84 PHE A C 1
ATOM 632 O O . PHE A 1 84 ? -7.358 -7.494 -0.845 1.00 95.25 84 PHE A O 1
ATOM 639 N N . LEU A 1 85 ? -6.815 -8.167 -2.918 1.00 94.44 85 LEU A N 1
ATOM 640 C CA . LEU A 1 85 ? -7.242 -9.559 -2.730 1.00 94.44 85 LEU A CA 1
ATOM 641 C C . LEU A 1 85 ? -6.440 -10.280 -1.641 1.00 94.44 85 LEU A C 1
ATOM 643 O O . LEU A 1 85 ? -7.022 -10.952 -0.791 1.00 94.44 85 LEU A O 1
ATOM 647 N N . VAL A 1 86 ? -5.118 -10.096 -1.616 1.00 93.19 86 VAL A N 1
ATOM 648 C CA . VAL A 1 86 ? -4.228 -10.661 -0.588 1.00 93.19 86 VAL A CA 1
ATOM 649 C C . VAL A 1 86 ? -4.598 -10.150 0.810 1.00 93.19 86 VAL A C 1
ATOM 651 O O . VAL A 1 86 ? -4.397 -10.861 1.794 1.00 93.19 86 VAL A O 1
ATOM 654 N N . ASN A 1 87 ? -5.179 -8.951 0.921 1.00 93.12 87 ASN A N 1
ATOM 655 C CA . ASN A 1 87 ? -5.597 -8.368 2.194 1.00 93.12 87 ASN A CA 1
ATOM 656 C C . ASN A 1 87 ? -6.972 -8.835 2.706 1.00 93.12 87 ASN A C 1
ATOM 658 O O . ASN A 1 87 ? -7.232 -8.705 3.904 1.00 93.12 87 ASN A O 1
ATOM 662 N N . LEU A 1 88 ? -7.822 -9.446 1.872 1.00 92.06 88 LEU A N 1
ATOM 663 C CA . LEU A 1 88 ? -9.142 -9.954 2.280 1.00 92.06 88 LEU A CA 1
ATOM 664 C C . LEU A 1 88 ? -9.131 -10.835 3.549 1.00 92.06 88 LEU A C 1
ATOM 666 O O . LEU A 1 88 ? -9.896 -10.535 4.473 1.00 92.06 88 LEU A O 1
ATOM 670 N N . PRO A 1 89 ? -8.277 -11.875 3.678 1.00 90.12 89 PRO A N 1
ATOM 671 C CA . PRO A 1 89 ? -8.239 -12.691 4.898 1.00 90.12 89 PRO A CA 1
ATOM 672 C C . PRO A 1 89 ? -7.822 -11.885 6.139 1.00 90.12 89 PRO A C 1
ATOM 674 O O . PRO A 1 89 ? -8.260 -12.171 7.256 1.00 90.12 89 PRO A O 1
ATOM 677 N N . PHE A 1 90 ? -7.016 -10.839 5.956 1.00 89.00 90 PHE A N 1
ATOM 678 C CA . PHE A 1 90 ? -6.555 -9.982 7.042 1.00 89.00 90 PHE A CA 1
ATOM 679 C C . PHE A 1 90 ? -7.637 -9.022 7.538 1.00 89.00 90 PHE A C 1
ATOM 681 O O . PHE A 1 90 ? -7.621 -8.678 8.717 1.00 89.00 90 PHE A O 1
ATOM 688 N N . TYR A 1 91 ? -8.618 -8.646 6.712 1.00 88.50 91 TYR A N 1
ATOM 689 C CA . TYR A 1 91 ? -9.778 -7.881 7.183 1.00 88.50 91 TYR A CA 1
ATOM 690 C C . TYR A 1 91 ? -10.642 -8.689 8.146 1.00 88.50 91 TYR A C 1
ATOM 692 O O . TYR A 1 91 ? -11.090 -8.160 9.162 1.00 88.50 91 TYR A O 1
ATOM 700 N N . VAL A 1 92 ? -10.818 -9.986 7.879 1.00 87.81 92 VAL A N 1
ATOM 701 C CA . VAL A 1 92 ? -11.530 -10.892 8.793 1.00 87.81 92 VAL A CA 1
ATOM 702 C C . VAL A 1 92 ? -10.793 -10.979 10.131 1.00 87.81 92 VAL A C 1
ATOM 704 O O . VAL A 1 92 ? -11.417 -10.924 11.193 1.00 87.81 92 VAL A O 1
ATOM 707 N N . LEU A 1 93 ? -9.460 -11.072 10.099 1.00 86.44 93 LEU A N 1
ATOM 708 C CA . LEU A 1 93 ? -8.638 -11.090 11.308 1.00 86.44 93 LEU A CA 1
ATOM 709 C C . LEU A 1 93 ? -8.694 -9.754 12.066 1.00 86.44 93 LEU A C 1
ATOM 711 O O . LEU A 1 93 ? -8.880 -9.757 13.283 1.00 86.44 93 LEU A O 1
ATOM 715 N N . ALA A 1 94 ? -8.579 -8.627 11.359 1.00 86.56 94 ALA A N 1
ATOM 716 C CA . ALA A 1 94 ? -8.688 -7.288 11.930 1.00 86.56 94 ALA A CA 1
ATOM 717 C C . ALA A 1 94 ? -10.043 -7.093 12.619 1.00 86.56 94 ALA A C 1
ATOM 719 O O . ALA A 1 94 ? -10.084 -6.649 13.765 1.00 86.56 94 ALA A O 1
ATOM 720 N N . PHE A 1 95 ? -11.136 -7.520 11.982 1.00 88.56 95 PHE A N 1
ATOM 721 C CA . PHE A 1 95 ? -12.474 -7.407 12.557 1.00 88.56 95 PHE A CA 1
ATOM 722 C C . PHE A 1 95 ? -12.590 -8.183 13.868 1.00 88.56 95 PHE A C 1
ATOM 724 O O . PHE A 1 95 ? -13.071 -7.647 14.865 1.00 88.56 95 PHE A O 1
ATOM 731 N N . LYS A 1 96 ? -12.083 -9.422 13.890 1.00 87.06 96 LYS A N 1
ATOM 732 C CA . LYS A 1 96 ? -12.136 -10.294 15.071 1.00 87.06 96 LYS A CA 1
ATOM 733 C C . LYS A 1 96 ? -11.217 -9.850 16.213 1.00 87.06 96 LYS A C 1
ATOM 735 O O . LYS A 1 96 ? -11.533 -10.137 17.362 1.00 87.06 96 LYS A O 1
ATOM 740 N N . ARG A 1 97 ? -10.070 -9.222 15.925 1.00 85.75 97 ARG A N 1
ATOM 741 C CA . ARG A 1 97 ? -9.024 -8.929 16.931 1.00 85.75 97 ARG A CA 1
ATOM 742 C C . ARG A 1 97 ? -8.934 -7.459 17.346 1.00 85.75 97 ARG A C 1
ATOM 744 O O . ARG A 1 97 ? -8.646 -7.194 18.504 1.00 85.75 97 ARG A O 1
ATOM 751 N N . MET A 1 98 ? -9.164 -6.525 16.424 1.00 85.50 98 MET A N 1
ATOM 752 C CA . MET A 1 98 ? -8.992 -5.074 16.628 1.00 85.50 98 MET A CA 1
ATOM 753 C C . MET A 1 98 ? -10.316 -4.314 16.734 1.00 85.50 98 MET A C 1
ATOM 755 O O . MET A 1 98 ? -10.360 -3.196 17.246 1.00 85.50 98 MET A O 1
ATOM 759 N N . GLY A 1 99 ? -11.398 -4.902 16.224 1.00 89.06 99 GLY A N 1
ATOM 760 C CA . GLY A 1 99 ? -12.725 -4.302 16.208 1.00 89.06 99 GLY A CA 1
ATOM 761 C C . GLY A 1 99 ? -13.061 -3.531 14.921 1.00 89.06 99 GLY A C 1
ATOM 762 O O . GLY A 1 99 ? -12.225 -3.344 14.025 1.00 89.06 99 GLY A O 1
ATOM 763 N N . PRO A 1 100 ? -14.322 -3.078 14.803 1.00 90.12 100 PRO A N 1
ATOM 764 C CA . PRO A 1 100 ? -14.889 -2.587 13.547 1.00 90.12 100 PRO A CA 1
ATOM 765 C C . PRO A 1 100 ? -14.277 -1.264 13.073 1.00 90.12 100 PRO A C 1
ATOM 767 O O . PRO A 1 100 ? -13.996 -1.119 11.886 1.00 90.12 100 PRO A O 1
ATOM 770 N N . ALA A 1 101 ? -14.007 -0.318 13.979 1.00 88.81 101 ALA A N 1
ATOM 771 C CA . ALA A 1 101 ? -13.469 0.997 13.612 1.00 88.81 101 ALA A CA 1
ATOM 772 C C . ALA A 1 101 ? -12.068 0.904 12.979 1.00 88.81 101 ALA A C 1
ATOM 774 O O . ALA A 1 101 ? -11.807 1.514 11.943 1.00 88.81 101 ALA A O 1
ATOM 775 N N . PHE A 1 102 ? -11.181 0.095 13.567 1.00 89.25 102 PHE A N 1
ATOM 776 C CA . PHE A 1 102 ? -9.849 -0.173 13.019 1.00 89.25 102 PHE A CA 1
ATOM 777 C C . PHE A 1 102 ? -9.927 -0.867 11.655 1.00 89.25 102 PHE A C 1
ATOM 779 O O . PHE A 1 102 ? -9.191 -0.534 10.724 1.00 89.25 102 PHE A O 1
ATOM 786 N N . THR A 1 103 ? -10.847 -1.826 11.535 1.00 91.81 103 THR A N 1
ATOM 787 C CA . THR A 1 103 ? -11.044 -2.598 10.305 1.00 91.81 103 THR A CA 1
ATOM 788 C C . THR A 1 103 ? -11.528 -1.710 9.170 1.00 91.81 103 THR A C 1
ATOM 790 O O . THR A 1 103 ? -10.967 -1.777 8.083 1.00 91.81 103 THR A O 1
ATOM 793 N N . ALA A 1 104 ? -12.501 -0.831 9.424 1.00 93.25 104 ALA A N 1
ATOM 794 C CA . ALA A 1 104 ? -12.996 0.117 8.431 1.00 93.25 104 ALA A CA 1
ATOM 795 C C . ALA A 1 104 ? -11.883 1.058 7.944 1.00 93.25 104 ALA A C 1
ATOM 797 O O . ALA A 1 104 ? -11.679 1.194 6.739 1.00 93.25 104 ALA A O 1
ATOM 798 N N . LYS A 1 105 ? -11.099 1.638 8.863 1.00 93.00 105 LYS A N 1
ATOM 799 C CA . LYS A 1 105 ? -9.950 2.487 8.507 1.00 93.00 105 LYS A CA 1
ATOM 800 C C . LYS A 1 105 ? -8.908 1.735 7.676 1.00 93.00 105 LYS A C 1
ATOM 802 O O . LYS A 1 105 ? -8.448 2.241 6.660 1.00 93.00 105 LYS A O 1
ATOM 807 N N . THR A 1 106 ? -8.561 0.516 8.082 1.00 92.88 106 THR A N 1
ATOM 808 C CA . THR A 1 106 ? -7.594 -0.344 7.378 1.00 92.88 106 THR A CA 1
ATOM 809 C C . THR A 1 106 ? -8.095 -0.740 5.991 1.00 92.88 106 THR A C 1
ATOM 811 O O . THR A 1 106 ? -7.339 -0.698 5.025 1.00 92.88 106 THR A O 1
ATOM 814 N N . PHE A 1 107 ? -9.377 -1.081 5.867 1.00 94.81 107 PHE A N 1
ATOM 815 C CA . PHE A 1 107 ? -10.001 -1.392 4.586 1.00 94.81 107 PHE A CA 1
ATOM 816 C C . PHE A 1 107 ? -9.942 -0.193 3.636 1.00 94.81 107 PHE A C 1
ATOM 818 O O . PHE A 1 107 ? -9.469 -0.334 2.512 1.00 94.81 107 PHE A O 1
ATOM 825 N N . ILE A 1 108 ? -10.344 0.993 4.107 1.00 95.50 108 ILE A N 1
ATOM 826 C CA . ILE A 1 108 ? -10.280 2.236 3.328 1.00 95.50 108 ILE A CA 1
ATOM 827 C C . ILE A 1 108 ? -8.834 2.533 2.920 1.00 95.50 108 ILE A C 1
ATOM 829 O O . ILE A 1 108 ? -8.580 2.831 1.757 1.00 95.50 108 ILE A O 1
ATOM 833 N N . ALA A 1 109 ? -7.875 2.402 3.840 1.00 96.06 109 ALA A N 1
ATOM 834 C CA . ALA A 1 109 ? -6.470 2.656 3.547 1.00 96.06 109 ALA A CA 1
ATOM 835 C C . ALA A 1 109 ? -5.927 1.711 2.459 1.00 96.06 109 ALA A C 1
ATOM 837 O O . ALA A 1 109 ? -5.316 2.157 1.489 1.00 96.06 109 ALA A O 1
ATOM 838 N N . VAL A 1 110 ? -6.198 0.408 2.568 1.00 95.62 110 VAL A N 1
ATOM 839 C CA . VAL A 1 110 ? -5.787 -0.566 1.549 1.00 95.62 110 VAL A CA 1
ATOM 840 C C . VAL A 1 110 ? -6.508 -0.327 0.223 1.00 95.62 110 VAL A C 1
ATOM 842 O O . VAL A 1 110 ? -5.874 -0.437 -0.823 1.00 95.62 110 VAL A O 1
ATOM 845 N N . ALA A 1 111 ? -7.794 0.029 0.235 1.00 95.81 111 ALA A N 1
ATOM 846 C CA . ALA A 1 111 ? -8.544 0.349 -0.976 1.00 95.81 111 ALA A CA 1
ATOM 847 C C . ALA A 1 111 ? -7.951 1.566 -1.703 1.00 95.81 111 ALA A C 1
ATOM 849 O O . ALA A 1 111 ? -7.713 1.495 -2.908 1.00 95.81 111 ALA A O 1
ATOM 850 N N . ILE A 1 112 ? -7.638 2.646 -0.976 1.00 96.81 112 ILE A N 1
ATOM 851 C CA . ILE A 1 112 ? -6.984 3.834 -1.544 1.00 96.81 112 ILE A CA 1
ATOM 852 C C . ILE A 1 112 ? -5.605 3.464 -2.094 1.00 96.81 112 ILE A C 1
ATOM 854 O O . ILE A 1 112 ? -5.315 3.780 -3.243 1.00 96.81 112 ILE A O 1
ATOM 858 N N . LEU A 1 113 ? -4.776 2.745 -1.328 1.00 96.81 113 LEU A N 1
ATOM 859 C CA . LEU A 1 113 ? -3.454 2.311 -1.790 1.00 96.81 113 LEU A CA 1
ATOM 860 C C . LEU A 1 113 ? -3.551 1.480 -3.078 1.00 96.81 113 LEU A C 1
ATOM 862 O O . LEU A 1 113 ? -2.801 1.706 -4.027 1.00 96.81 113 LEU A O 1
ATOM 866 N N . SER A 1 114 ? -4.490 0.536 -3.117 1.00 96.31 114 SER A N 1
ATOM 867 C CA . SER A 1 114 ? -4.722 -0.347 -4.263 1.00 96.31 114 SER A CA 1
ATOM 868 C C . SER A 1 114 ? -5.165 0.444 -5.490 1.00 96.31 114 SER A C 1
ATOM 870 O O . SER A 1 114 ? -4.644 0.231 -6.578 1.00 96.31 114 SER A O 1
ATOM 872 N N . LEU A 1 115 ? -6.082 1.398 -5.316 1.00 96.56 115 LEU A N 1
ATOM 873 C CA . LEU A 1 115 ? -6.549 2.258 -6.398 1.00 96.56 115 LEU A CA 1
ATOM 874 C C . LEU A 1 115 ? -5.426 3.157 -6.924 1.00 96.56 115 LEU A C 1
ATOM 876 O O . LEU A 1 115 ? -5.200 3.213 -8.129 1.00 96.56 115 LEU A O 1
ATOM 880 N N . VAL A 1 116 ? -4.697 3.830 -6.030 1.00 96.44 116 VAL A N 1
ATOM 881 C CA . VAL A 1 116 ? -3.603 4.732 -6.411 1.00 96.44 116 VAL A CA 1
ATOM 882 C C . VAL A 1 116 ? -2.511 3.959 -7.143 1.00 96.44 116 VAL A C 1
ATOM 884 O O . VAL A 1 116 ? -2.094 4.390 -8.209 1.00 96.44 116 VAL A O 1
ATOM 887 N N . THR A 1 117 ? -2.085 2.799 -6.637 1.00 95.31 117 THR A N 1
ATOM 888 C CA . THR A 1 117 ? -1.063 1.970 -7.306 1.00 95.31 117 THR A CA 1
ATOM 889 C C . THR A 1 117 ? -1.548 1.366 -8.625 1.00 95.31 117 THR A C 1
ATOM 891 O O . THR A 1 117 ? -0.746 1.201 -9.538 1.00 95.31 117 THR A O 1
ATOM 894 N N . ALA A 1 118 ? -2.845 1.079 -8.770 1.00 94.19 118 ALA A N 1
ATOM 895 C CA . ALA A 1 118 ? -3.412 0.601 -10.029 1.00 94.19 118 ALA A CA 1
ATOM 896 C C . ALA A 1 118 ? -3.499 1.699 -11.102 1.00 94.19 118 ALA A C 1
ATOM 898 O O . ALA A 1 118 ? -3.307 1.406 -12.280 1.00 94.19 118 ALA A O 1
ATOM 899 N N . VAL A 1 119 ? -3.796 2.941 -10.705 1.00 94.00 119 VAL A N 1
ATOM 900 C CA . VAL A 1 119 ? -3.978 4.087 -11.614 1.00 94.00 119 VAL A CA 1
ATOM 901 C C . VAL A 1 119 ? -2.662 4.819 -11.896 1.00 94.00 119 VAL A C 1
ATOM 903 O O . VAL A 1 119 ? -2.499 5.380 -12.977 1.00 94.00 119 VAL A O 1
ATOM 906 N N . GLN A 1 120 ? -1.702 4.793 -10.966 1.00 93.88 120 GLN A N 1
ATOM 907 C CA . GLN A 1 120 ? -0.423 5.504 -11.064 1.00 93.88 120 GLN A CA 1
ATOM 908 C C . GLN A 1 120 ? 0.304 5.332 -12.411 1.00 93.88 120 GLN A C 1
ATOM 910 O O . GLN A 1 120 ? 0.750 6.360 -12.928 1.00 93.88 120 GLN A O 1
ATOM 915 N N . PRO A 1 121 ? 0.384 4.132 -13.028 1.00 91.25 121 PRO A N 1
ATOM 916 C CA . PRO A 1 121 ? 1.086 3.961 -14.303 1.00 91.25 121 PRO A CA 1
ATOM 917 C C . PRO A 1 121 ? 0.506 4.797 -15.453 1.00 91.25 121 PRO A C 1
ATOM 919 O O . PRO A 1 121 ? 1.220 5.111 -16.400 1.00 91.25 121 PRO A O 1
ATOM 922 N N . ALA A 1 122 ? -0.776 5.170 -15.375 1.00 92.56 122 ALA A N 1
ATOM 923 C CA . ALA A 1 122 ? -1.435 6.039 -16.349 1.00 92.56 122 ALA A CA 1
ATOM 924 C C . ALA A 1 122 ? -1.247 7.538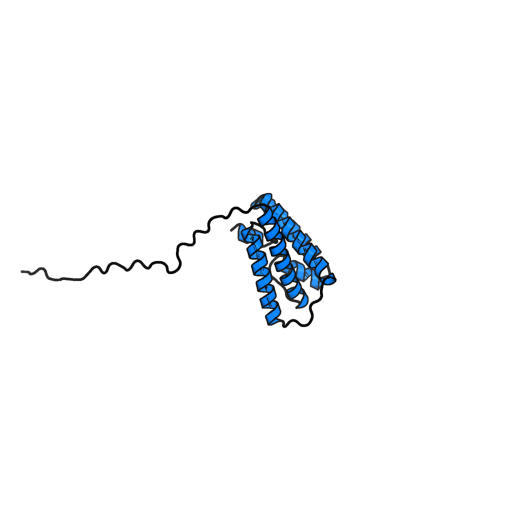 -16.052 1.00 92.56 122 ALA A C 1
ATOM 926 O O . ALA A 1 122 ? -1.487 8.368 -16.925 1.00 92.56 122 ALA A O 1
ATOM 927 N N . LEU A 1 123 ? -0.841 7.895 -14.830 1.00 92.94 123 LEU A N 1
ATOM 928 C CA . LEU A 1 123 ? -0.653 9.285 -14.410 1.00 92.94 123 LEU A CA 1
ATOM 929 C C . LEU A 1 123 ? 0.768 9.775 -14.681 1.00 92.94 123 LEU A C 1
ATOM 931 O O . LEU A 1 123 ? 0.955 10.909 -15.112 1.00 92.94 123 LEU A O 1
ATOM 935 N N . PHE A 1 124 ? 1.770 8.942 -14.402 1.00 92.50 124 PHE A N 1
ATOM 936 C CA . PHE A 1 124 ? 3.169 9.267 -14.651 1.00 92.50 124 PHE A CA 1
ATOM 937 C C . PHE A 1 124 ? 4.028 8.006 -14.749 1.00 92.50 124 PHE A C 1
ATOM 939 O O . PHE A 1 124 ? 3.757 6.990 -14.112 1.00 92.50 124 PHE A O 1
ATOM 946 N N . ALA A 1 125 ? 5.115 8.111 -15.509 1.00 91.19 125 ALA A N 1
ATOM 947 C CA . ALA A 1 125 ? 6.147 7.090 -15.596 1.00 91.19 125 ALA A CA 1
ATOM 948 C C . ALA A 1 125 ? 7.433 7.591 -14.938 1.00 91.19 125 ALA A C 1
ATOM 950 O O . ALA A 1 125 ? 7.745 8.784 -14.967 1.00 91.19 125 ALA A O 1
ATOM 951 N N . PHE A 1 126 ? 8.195 6.673 -14.354 1.00 92.69 126 PHE A N 1
ATOM 952 C CA . PHE A 1 126 ? 9.518 6.990 -13.843 1.00 92.69 126 PHE A CA 1
ATOM 953 C C . PHE A 1 126 ? 10.542 6.903 -14.978 1.00 92.69 126 PHE A C 1
ATOM 955 O O . PHE A 1 126 ? 10.541 5.958 -15.766 1.00 92.69 126 PHE A O 1
ATOM 962 N N . GLY A 1 127 ? 11.425 7.899 -15.054 1.00 92.81 127 GLY A N 1
ATOM 963 C CA . GLY A 1 127 ? 12.596 7.861 -15.925 1.00 92.81 127 GLY A CA 1
ATOM 964 C C . GLY A 1 127 ? 13.729 7.041 -15.303 1.00 92.81 127 GLY A C 1
ATOM 965 O O . GLY A 1 127 ? 13.520 5.980 -14.709 1.00 92.81 127 GLY A O 1
ATOM 966 N N . HIS A 1 128 ? 14.951 7.558 -15.404 1.00 94.56 128 HIS A N 1
ATOM 967 C CA . HIS A 1 128 ? 16.093 6.963 -14.720 1.00 94.56 128 HIS A CA 1
ATOM 968 C C . HIS A 1 128 ? 16.037 7.246 -13.212 1.00 94.56 128 HIS A C 1
ATOM 970 O O . HIS A 1 128 ? 15.967 8.399 -12.790 1.00 94.56 128 HIS A O 1
ATOM 976 N N . VAL A 1 129 ? 16.106 6.185 -12.409 1.00 94.38 129 VAL A N 1
ATOM 977 C CA . VAL A 1 129 ? 16.246 6.247 -10.951 1.00 94.38 129 VAL A CA 1
ATOM 978 C C . VAL A 1 129 ? 17.356 5.271 -10.571 1.00 94.38 129 VAL A C 1
ATOM 980 O O . VAL A 1 129 ? 17.271 4.090 -10.911 1.00 94.38 129 VAL A O 1
ATOM 983 N N . ASP A 1 130 ? 18.401 5.751 -9.891 1.00 96.69 130 ASP A N 1
ATOM 984 C CA . ASP A 1 130 ? 19.444 4.866 -9.363 1.00 96.69 130 ASP A CA 1
ATOM 985 C C . ASP A 1 130 ? 18.836 3.859 -8.376 1.00 96.69 130 ASP A C 1
ATOM 987 O O . ASP A 1 130 ? 17.980 4.204 -7.558 1.00 96.69 130 ASP A O 1
ATOM 991 N N . ARG A 1 131 ? 19.298 2.608 -8.426 1.00 96.44 131 ARG A N 1
ATOM 992 C CA . ARG A 1 131 ? 18.753 1.519 -7.605 1.00 96.44 131 ARG A CA 1
ATOM 993 C C . ARG A 1 131 ? 18.904 1.783 -6.109 1.00 96.44 131 ARG A C 1
ATOM 995 O O . ARG A 1 131 ? 17.975 1.520 -5.347 1.00 96.44 131 ARG A O 1
ATOM 1002 N N . THR A 1 132 ? 20.051 2.303 -5.683 1.00 97.25 132 THR A N 1
ATOM 1003 C CA . THR A 1 132 ? 20.354 2.534 -4.266 1.00 97.25 132 THR A CA 1
ATOM 1004 C C . THR A 1 132 ? 19.545 3.711 -3.747 1.00 97.25 132 THR A C 1
ATOM 1006 O O . THR A 1 132 ? 18.837 3.591 -2.746 1.00 97.25 132 THR A O 1
ATOM 1009 N N . THR A 1 133 ? 19.585 4.837 -4.461 1.00 96.31 133 THR A N 1
ATOM 1010 C CA . THR A 1 133 ? 18.808 6.028 -4.103 1.00 96.31 133 THR A CA 1
ATOM 1011 C C . THR A 1 133 ? 17.312 5.735 -4.116 1.00 96.31 133 THR A C 1
ATOM 1013 O O . THR A 1 133 ? 16.603 6.111 -3.185 1.00 96.31 133 THR A O 1
ATOM 1016 N N . GLY A 1 134 ? 16.828 5.015 -5.126 1.00 97.25 134 GLY A N 1
ATOM 1017 C CA . GLY A 1 134 ? 15.426 4.646 -5.250 1.00 97.25 134 GLY A CA 1
ATOM 1018 C C . GLY A 1 134 ? 14.943 3.717 -4.137 1.00 97.25 134 GLY A C 1
ATOM 1019 O O . GLY A 1 134 ? 13.875 3.963 -3.583 1.00 97.25 134 GLY A O 1
ATOM 1020 N N . ALA A 1 135 ? 15.737 2.720 -3.727 1.00 97.00 135 ALA A N 1
ATOM 1021 C CA . ALA A 1 135 ? 15.411 1.878 -2.571 1.00 97.00 135 ALA A CA 1
ATOM 1022 C C . ALA A 1 135 ? 15.295 2.691 -1.274 1.00 97.00 135 ALA A C 1
ATOM 1024 O O . ALA A 1 135 ? 14.343 2.510 -0.513 1.00 97.00 135 ALA A O 1
ATOM 1025 N N . VAL A 1 136 ? 16.238 3.608 -1.031 1.00 98.00 136 VAL A N 1
ATOM 1026 C CA . VAL A 1 136 ? 16.231 4.467 0.163 1.00 98.00 136 VAL A CA 1
ATOM 1027 C C . VAL A 1 136 ? 15.024 5.405 0.151 1.00 98.00 136 VAL A C 1
ATOM 1029 O O . VAL A 1 136 ? 14.302 5.481 1.145 1.00 98.00 136 VAL A O 1
ATOM 1032 N N . LEU A 1 137 ? 14.755 6.076 -0.972 1.00 97.62 137 LEU A N 1
ATOM 1033 C CA . LEU A 1 137 ? 13.605 6.972 -1.115 1.00 97.62 137 LEU A CA 1
ATOM 1034 C C . LEU A 1 137 ? 12.281 6.225 -0.956 1.00 97.62 137 LEU A C 1
ATOM 1036 O O . LEU A 1 137 ? 11.409 6.678 -0.216 1.00 97.62 137 LEU A O 1
ATOM 1040 N N . ALA A 1 138 ? 12.142 5.063 -1.591 1.00 97.56 138 ALA A N 1
ATOM 1041 C CA . ALA A 1 138 ? 10.963 4.224 -1.447 1.00 97.56 138 ALA A CA 1
ATOM 1042 C C . ALA A 1 138 ? 10.750 3.793 0.009 1.00 97.56 138 ALA A C 1
ATOM 1044 O O . ALA A 1 138 ? 9.640 3.906 0.528 1.00 97.56 138 ALA A O 1
ATOM 1045 N N . GLY A 1 139 ? 11.815 3.350 0.685 1.00 96.56 139 GLY A N 1
ATOM 1046 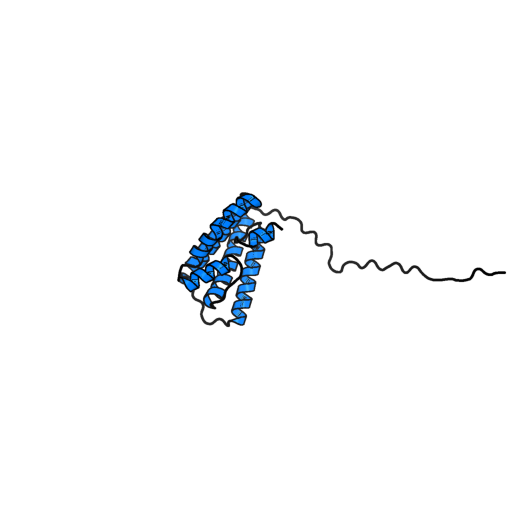C CA . GLY A 1 139 ? 11.790 2.978 2.098 1.00 96.56 139 GLY A CA 1
ATOM 1047 C C . GLY A 1 139 ? 11.339 4.124 3.001 1.00 96.56 139 GLY A C 1
ATOM 1048 O O . GLY A 1 139 ? 10.459 3.933 3.839 1.00 96.56 139 GLY A O 1
ATOM 1049 N N . LEU A 1 140 ? 11.881 5.328 2.796 1.00 97.88 140 LEU A N 1
ATOM 1050 C CA . LEU A 1 140 ? 11.491 6.523 3.547 1.00 97.88 140 LEU A CA 1
ATOM 1051 C C . LEU A 1 140 ? 10.021 6.883 3.312 1.00 97.88 140 LEU A C 1
ATOM 1053 O O . LEU A 1 140 ? 9.283 7.068 4.277 1.00 97.88 140 LEU A O 1
ATOM 1057 N N . LEU A 1 141 ? 9.572 6.932 2.055 1.00 97.75 141 LEU A N 1
ATOM 1058 C CA . LEU A 1 141 ? 8.185 7.251 1.704 1.00 97.75 141 LEU A CA 1
ATOM 1059 C C . LEU A 1 141 ? 7.195 6.250 2.307 1.00 97.75 141 LEU A C 1
ATOM 1061 O O . LEU A 1 141 ? 6.218 6.649 2.944 1.00 97.75 141 LEU A O 1
ATOM 1065 N N . MET A 1 142 ? 7.469 4.951 2.163 1.00 96.56 142 MET A N 1
ATOM 1066 C CA . MET A 1 142 ? 6.648 3.909 2.779 1.00 96.56 142 MET A CA 1
ATOM 1067 C C . MET A 1 142 ? 6.670 4.012 4.305 1.00 96.56 142 MET A C 1
ATOM 1069 O O . MET A 1 142 ? 5.618 3.881 4.922 1.00 96.56 142 MET A O 1
ATOM 1073 N N . GLY A 1 143 ? 7.830 4.281 4.911 1.00 94.56 143 GLY A N 1
ATOM 1074 C CA . GLY A 1 143 ? 7.982 4.440 6.356 1.00 94.56 143 GLY A CA 1
ATOM 1075 C C . GLY A 1 143 ? 7.170 5.608 6.914 1.00 94.56 143 GLY A C 1
ATOM 1076 O O . GLY A 1 143 ? 6.419 5.425 7.871 1.00 94.56 143 GLY A O 1
ATOM 1077 N N . PHE A 1 144 ? 7.250 6.788 6.292 1.00 96.56 144 PHE A N 1
ATOM 1078 C CA . PHE A 1 144 ? 6.434 7.945 6.673 1.00 96.56 144 PHE A CA 1
ATOM 1079 C C . PHE A 1 144 ? 4.940 7.679 6.486 1.00 96.56 144 PHE A C 1
ATOM 1081 O O . PHE A 1 144 ? 4.148 8.002 7.374 1.00 96.56 144 PHE A O 1
ATOM 1088 N N . GLY A 1 145 ? 4.555 7.047 5.374 1.00 96.00 145 GLY A N 1
ATOM 1089 C CA . GLY A 1 145 ? 3.163 6.688 5.125 1.00 96.00 145 GLY A CA 1
ATOM 1090 C C . GLY A 1 145 ? 2.616 5.705 6.164 1.00 96.00 145 GLY A C 1
ATOM 1091 O O . GLY A 1 145 ? 1.557 5.939 6.744 1.00 96.00 145 GLY A O 1
ATOM 1092 N N . LEU A 1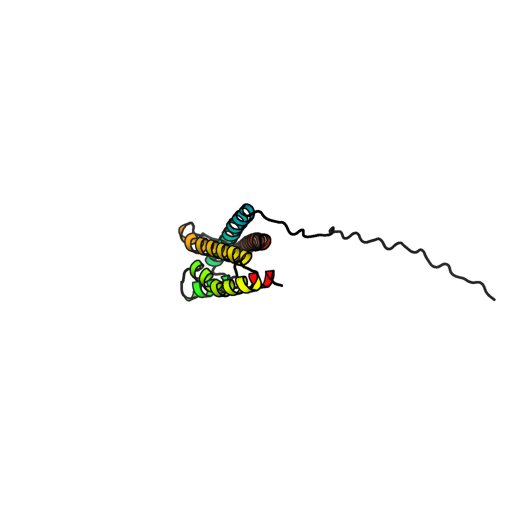 146 ? 3.378 4.660 6.494 1.00 93.50 146 LEU A N 1
ATOM 1093 C CA . LEU A 1 146 ? 3.017 3.694 7.534 1.00 93.50 146 LEU A CA 1
ATOM 1094 C C . LEU A 1 146 ? 2.951 4.333 8.924 1.00 93.50 146 LEU A C 1
ATOM 1096 O O . LEU A 1 146 ? 2.023 4.043 9.676 1.00 93.50 146 LEU A O 1
ATOM 1100 N N . LEU A 1 147 ? 3.880 5.232 9.265 1.00 93.19 147 LEU A N 1
ATOM 1101 C CA . LEU A 1 147 ? 3.853 5.949 10.541 1.00 93.19 147 LEU A CA 1
ATOM 1102 C C . LEU A 1 147 ? 2.587 6.806 10.678 1.00 93.19 147 LEU A C 1
ATOM 1104 O O . LEU A 1 147 ? 1.970 6.810 11.744 1.00 93.19 147 LEU A O 1
ATOM 1108 N N . ALA A 1 148 ? 2.174 7.497 9.610 1.00 93.44 148 ALA A N 1
ATOM 1109 C CA . ALA A 1 148 ? 0.923 8.252 9.590 1.00 93.44 148 ALA A CA 1
ATOM 1110 C C . ALA A 1 148 ? -0.288 7.333 9.824 1.00 93.44 148 ALA A C 1
ATOM 1112 O O . ALA A 1 148 ? -1.122 7.618 10.681 1.00 93.44 148 ALA A O 1
ATOM 1113 N N . LEU A 1 149 ? -0.352 6.186 9.145 1.00 92.50 149 LEU A N 1
ATOM 1114 C CA . LEU A 1 149 ? -1.448 5.228 9.314 1.00 92.50 149 LEU A CA 1
ATOM 1115 C C . LEU A 1 149 ? -1.502 4.648 10.733 1.00 92.50 149 LEU A C 1
ATOM 1117 O O . LEU A 1 149 ? -2.563 4.657 11.362 1.00 92.50 149 LEU A O 1
ATOM 1121 N N . PHE A 1 150 ? -0.365 4.210 11.276 1.00 91.06 150 PHE A N 1
ATOM 1122 C CA . PHE A 1 150 ? -0.307 3.614 12.611 1.00 91.06 150 PHE A CA 1
ATOM 1123 C C . PHE A 1 150 ? -0.681 4.609 13.712 1.00 91.06 150 PHE A C 1
ATOM 1125 O O . PHE A 1 150 ? -1.421 4.243 14.628 1.00 91.06 150 PHE A O 1
ATOM 1132 N N . ARG A 1 151 ? -0.274 5.882 13.600 1.00 89.69 151 ARG A N 1
ATOM 1133 C CA . ARG A 1 151 ? -0.688 6.942 14.541 1.00 89.69 151 ARG A CA 1
ATOM 1134 C C . ARG A 1 151 ? -2.206 7.125 14.591 1.00 89.69 151 ARG A C 1
ATOM 1136 O O . ARG A 1 151 ? -2.754 7.376 15.659 1.00 89.69 151 ARG A O 1
ATOM 1143 N N . HIS A 1 152 ? -2.885 6.912 13.468 1.00 90.81 152 HIS A N 1
ATOM 1144 C CA . HIS A 1 152 ? -4.338 7.035 13.340 1.00 90.81 152 HIS A CA 1
ATOM 1145 C C . HIS A 1 152 ? -5.100 5.712 13.525 1.00 90.81 152 HIS A C 1
ATOM 1147 O O . HIS A 1 152 ? -6.306 5.636 13.254 1.00 90.81 152 HIS A O 1
ATOM 1153 N N . ARG A 1 153 ? -4.426 4.667 14.033 1.00 88.00 153 ARG A N 1
ATOM 1154 C CA . ARG A 1 153 ? -4.975 3.311 14.202 1.00 88.00 153 ARG A CA 1
ATOM 1155 C C . ARG A 1 153 ? -5.547 2.757 12.893 1.00 88.00 153 ARG A C 1
ATOM 1157 O O . ARG A 1 153 ? -6.670 2.258 12.850 1.00 88.00 153 ARG A O 1
ATOM 1164 N N . ALA A 1 154 ? -4.772 2.869 11.826 1.00 89.31 154 ALA A N 1
ATOM 1165 C CA . ALA A 1 154 ? -5.007 2.224 10.544 1.00 89.31 154 ALA A CA 1
ATOM 1166 C C . ALA A 1 154 ? -3.776 1.394 10.168 1.00 89.31 154 ALA A C 1
ATOM 1168 O O . ALA A 1 154 ? -2.678 1.643 10.654 1.00 89.31 154 ALA A O 1
ATOM 1169 N N . SER A 1 155 ? -3.947 0.404 9.301 1.00 90.00 155 SER A N 1
ATOM 1170 C CA . SER A 1 155 ? -2.853 -0.417 8.783 1.00 90.00 155 SER A CA 1
ATOM 1171 C C . SER A 1 155 ? -3.039 -0.656 7.286 1.00 90.00 155 SER A C 1
ATOM 1173 O O . SER A 1 155 ? -4.065 -0.288 6.716 1.00 90.00 155 SER A O 1
ATOM 1175 N N . LEU A 1 156 ? -2.057 -1.290 6.650 1.00 89.00 156 LEU A N 1
ATOM 1176 C CA . LEU A 1 156 ? -2.147 -1.782 5.270 1.00 89.00 156 LEU A CA 1
ATOM 1177 C C . LEU A 1 156 ? -2.311 -3.314 5.217 1.00 89.00 156 LEU A C 1
ATOM 1179 O O . LEU A 1 156 ? -2.043 -3.941 4.196 1.00 89.00 156 LEU A O 1
ATOM 1183 N N . GLY A 1 157 ? -2.753 -3.897 6.339 1.00 78.81 157 GLY A N 1
ATOM 1184 C CA . GLY A 1 157 ? -3.010 -5.323 6.525 1.00 78.81 157 GLY A CA 1
ATOM 1185 C C . GLY A 1 157 ? -1.753 -6.163 6.784 1.00 78.81 157 GLY A C 1
ATOM 1186 O O . GLY A 1 157 ? -0.677 -5.644 7.093 1.00 78.81 157 GLY A O 1
ATOM 1187 N N . GLY A 1 158 ? -1.894 -7.490 6.729 1.00 78.00 158 GLY A N 1
ATOM 1188 C CA . GLY A 1 158 ? -0.775 -8.410 6.940 1.00 78.00 158 GLY A CA 1
ATOM 1189 C C . GLY A 1 158 ? -0.165 -8.366 8.347 1.00 78.00 158 GLY A C 1
ATOM 1190 O O . GLY A 1 158 ? -0.862 -8.273 9.360 1.00 78.00 158 GLY A O 1
ATOM 1191 N N . VAL A 1 159 ? 1.175 -8.390 8.385 1.00 64.12 159 VAL A N 1
ATOM 1192 C CA . VAL A 1 159 ? 2.001 -8.275 9.605 1.00 64.12 159 VAL A CA 1
ATOM 1193 C C . VAL A 1 159 ? 1.736 -6.963 10.350 1.00 64.12 159 VAL A C 1
ATOM 1195 O O . VAL A 1 159 ? 1.855 -6.921 11.570 1.00 64.12 159 VAL A O 1
ATOM 1198 N N . GLY A 1 160 ? 1.292 -5.908 9.658 1.00 69.44 160 GLY A N 1
ATOM 1199 C CA . GLY A 1 160 ? 0.967 -4.628 10.288 1.00 69.44 160 GLY A CA 1
ATOM 1200 C C . GLY A 1 160 ? -0.187 -4.708 11.293 1.00 69.44 160 GLY A C 1
ATOM 1201 O O . GLY A 1 160 ? -0.255 -3.885 12.198 1.00 69.44 160 GLY A O 1
ATOM 1202 N N . ILE A 1 161 ? -1.087 -5.691 11.172 1.00 70.31 161 ILE A N 1
ATOM 1203 C CA . ILE A 1 161 ? -2.144 -5.928 12.171 1.00 70.31 161 ILE A CA 1
ATOM 1204 C C . ILE A 1 161 ? -1.555 -6.604 13.411 1.00 70.31 161 ILE A C 1
ATOM 1206 O O . ILE A 1 161 ? -1.907 -6.246 14.527 1.00 70.31 161 ILE A O 1
ATOM 1210 N N . LEU A 1 162 ? -0.638 -7.556 13.223 1.00 62.81 162 LEU A N 1
ATOM 1211 C CA . LEU A 1 162 ? 0.053 -8.226 14.327 1.00 62.81 162 LEU A CA 1
ATOM 1212 C C . LEU A 1 162 ? 0.945 -7.249 15.102 1.00 62.81 162 LEU A C 1
ATOM 1214 O O . LEU A 1 162 ? 0.934 -7.267 16.325 1.00 62.81 162 LEU A O 1
ATOM 1218 N N . ALA A 1 163 ? 1.651 -6.359 14.401 1.00 63.22 163 ALA A N 1
ATOM 1219 C CA . ALA A 1 163 ? 2.522 -5.353 15.009 1.00 63.22 163 ALA A CA 1
ATOM 1220 C C . ALA A 1 163 ? 1.773 -4.318 15.867 1.00 63.22 163 ALA A C 1
ATOM 1222 O O . ALA A 1 163 ? 2.364 -3.746 16.769 1.00 63.22 163 ALA A O 1
ATOM 1223 N N . LEU A 1 164 ? 0.491 -4.066 15.583 1.00 64.56 164 LEU A N 1
ATOM 1224 C CA . LEU A 1 164 ? -0.363 -3.213 16.416 1.00 64.56 164 LEU A CA 1
ATOM 1225 C C . LEU A 1 164 ? -1.072 -3.986 17.536 1.00 64.56 164 LEU A C 1
ATOM 1227 O O . LEU A 1 164 ? -1.665 -3.365 18.415 1.00 64.56 164 LEU A O 1
ATOM 1231 N N . TYR A 1 165 ? -1.106 -5.319 17.449 1.00 66.31 165 TYR A N 1
ATOM 1232 C CA . TYR A 1 165 ? -1.778 -6.178 18.425 1.00 66.31 165 TYR A CA 1
ATOM 1233 C C . TYR A 1 165 ? -0.876 -6.503 19.616 1.00 66.31 165 TYR A C 1
ATOM 1235 O O . TYR A 1 165 ? -1.368 -6.592 20.739 1.00 66.31 165 TYR A O 1
ATOM 1243 N N . LEU A 1 166 ? 0.406 -6.743 19.329 1.00 59.12 166 LEU A N 1
ATOM 1244 C CA . LEU A 1 166 ? 1.467 -7.043 20.292 1.00 59.12 166 LEU A CA 1
ATOM 1245 C C . LEU A 1 166 ? 1.931 -5.771 21.008 1.00 59.12 166 LEU A C 1
ATOM 1247 O O . LEU A 1 166 ? 2.197 -5.874 22.225 1.00 59.12 166 LEU A O 1
#

pLDDT: mean 86.0, std 14.16, range [47.62, 98.0]

Radius of gyration: 24.66 Å; chains: 1; bounding box: 58×29×91 Å

Secondary structure (DSSP, 8-state):
-------------------SS-------PPPPHHHHHHHHHHHHHHHHHHHHHHHHTT---SHHHHHHHHHHHHH---HHHHHHHHHHHHHHHHHHHH-HHHHHHHHHHHHHHHHHHHHHHHH-------HHHHHHHHHHHHHHHHHHHHHTT---STHHHHHHH-

Sequence (166 aa):
MDPQPDQAPSLIPAKRRQRLFGGWQATATRHTPLEDAQALFTGTVLTALGIAILGHLGFLTGGTAGLAFIVHYGLGWNFGLVFFLVNLPFYVLAFKRMGPAFTAKTFIAVAILSLVTAVQPALFAFGHVDRTTGAVLAGLLMGFGLLALFRHRASLGGVGILALYL